Protein AF-A0A2N2G4D7-F1 (afdb_monomer)

Sequence (58 aa):
MVLYQPKNGYCYNSDTHFLYYFICENLKKFKNIQGEFLDIGSGSGILGLLIARDYARL

Secondary structure (DSSP, 8-state):
------TTS----HHHHHHHHHHHHHHHHSTT--S----TT-TT-HHHHHHHHH-TT-

Mean predicte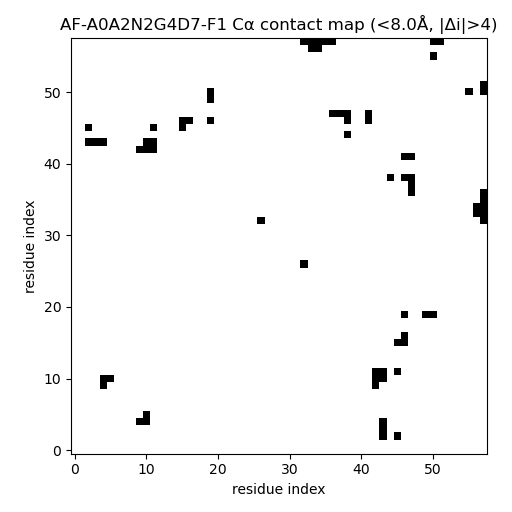d aligned error: 3.67 Å

Solvent-accessible surface area (backbone atoms only — not comparable to full-atom values): 3807 Å² total; per-residue (Å²): 140,86,80,69,66,57,95,90,55,81,60,88,57,68,66,54,52,53,51,49,50,53,51,52,55,49,53,66,71,48,72,86,78,69,58,82,78,82,67,83,86,46,81,58,38,60,61,56,52,52,46,50,70,78,36,80,69,70

Structure (mmCIF, N/CA/C/O backbone):
data_AF-A0A2N2G4D7-F1
#
_entry.id   AF-A0A2N2G4D7-F1
#
loop_
_atom_site.group_PDB
_atom_site.id
_atom_site.type_symbol
_atom_site.label_atom_id
_atom_site.label_alt_id
_atom_site.label_comp_id
_atom_site.label_asym_id
_atom_site.label_entity_id
_atom_site.label_seq_id
_atom_site.pdbx_PDB_ins_code
_atom_site.Cartn_x
_atom_site.Cartn_y
_atom_site.Cartn_z
_atom_site.occupancy
_atom_site.B_iso_or_equiv
_atom_site.auth_seq_id
_atom_site.auth_comp_id
_atom_site.auth_asym_id
_atom_site.auth_atom_id
_atom_site.pdbx_PDB_model_num
ATOM 1 N N . MET A 1 1 ? -4.253 -11.339 -8.953 1.00 69.81 1 MET A N 1
ATOM 2 C CA . MET A 1 1 ? -3.739 -9.974 -9.194 1.00 69.81 1 MET A CA 1
ATOM 3 C C . MET A 1 1 ? -2.379 -10.093 -9.857 1.00 69.81 1 MET A C 1
ATOM 5 O O . MET A 1 1 ? -1.596 -10.923 -9.413 1.00 69.81 1 MET A O 1
ATOM 9 N N . VAL A 1 2 ? -2.119 -9.320 -10.911 1.00 83.31 2 VAL A N 1
ATOM 10 C CA . VAL A 1 2 ? -0.799 -9.230 -11.553 1.00 83.31 2 VAL A CA 1
ATOM 11 C C . VAL A 1 2 ? -0.248 -7.838 -11.251 1.00 83.31 2 VAL A C 1
ATOM 13 O O . VAL A 1 2 ? -0.941 -6.857 -11.498 1.00 83.31 2 VAL A O 1
ATOM 16 N N . LEU A 1 3 ? 0.958 -7.760 -10.684 1.00 87.75 3 LEU A N 1
ATOM 17 C CA . LEU A 1 3 ? 1.646 -6.501 -10.383 1.00 87.75 3 LEU A CA 1
ATOM 18 C C . LEU A 1 3 ? 2.734 -6.267 -11.420 1.00 87.75 3 LEU A C 1
ATOM 20 O O . LEU A 1 3 ? 3.645 -7.084 -11.564 1.00 87.75 3 LEU A O 1
ATOM 24 N N . TYR A 1 4 ? 2.643 -5.149 -12.130 1.00 88.06 4 TYR A N 1
ATOM 25 C CA . TYR A 1 4 ? 3.690 -4.731 -13.046 1.00 88.06 4 TYR A CA 1
ATOM 26 C C . TYR A 1 4 ? 4.776 -3.967 -12.287 1.00 88.06 4 TYR A C 1
ATOM 28 O O . TYR A 1 4 ? 4.481 -3.041 -11.531 1.00 88.06 4 TYR A O 1
ATOM 36 N N . GLN A 1 5 ? 6.034 -4.341 -12.519 1.00 87.69 5 GLN A N 1
ATOM 37 C CA . GLN A 1 5 ? 7.194 -3.620 -12.010 1.00 87.69 5 GLN A CA 1
ATOM 38 C C . GLN A 1 5 ? 8.203 -3.387 -13.139 1.00 87.69 5 GLN A C 1
ATOM 40 O O . GLN A 1 5 ? 8.541 -4.332 -13.861 1.00 87.69 5 GLN A O 1
ATOM 45 N N . PRO A 1 6 ? 8.689 -2.149 -13.321 1.00 87.44 6 PRO A N 1
ATOM 46 C CA . PRO A 1 6 ? 9.712 -1.861 -14.314 1.00 87.44 6 PRO A CA 1
ATOM 47 C C . PRO A 1 6 ? 11.045 -2.496 -13.900 1.00 87.44 6 PRO A C 1
ATOM 49 O O . PRO A 1 6 ? 11.473 -2.355 -12.763 1.00 87.44 6 PRO A O 1
ATOM 52 N N . LYS A 1 7 ? 11.759 -3.135 -14.836 1.00 86.56 7 LYS A N 1
ATOM 53 C CA . LYS A 1 7 ? 13.095 -3.704 -14.554 1.00 86.56 7 LYS A CA 1
ATOM 54 C C . LYS A 1 7 ? 14.129 -2.648 -14.137 1.00 86.56 7 LYS A C 1
ATOM 56 O O . LYS A 1 7 ? 15.005 -2.943 -13.338 1.00 86.56 7 LYS A O 1
ATOM 61 N N . ASN A 1 8 ? 14.012 -1.437 -14.685 1.00 88.38 8 ASN A N 1
ATOM 62 C CA . ASN A 1 8 ? 14.953 -0.329 -14.492 1.00 88.38 8 ASN A CA 1
ATOM 63 C C . ASN A 1 8 ? 14.239 0.900 -13.899 1.00 88.38 8 ASN A C 1
ATOM 65 O O . ASN A 1 8 ? 14.294 1.990 -14.463 1.00 88.38 8 ASN A O 1
ATOM 69 N N . GLY A 1 9 ? 13.512 0.715 -12.798 1.00 83.75 9 GLY A N 1
ATOM 70 C CA . GLY A 1 9 ? 12.811 1.787 -12.090 1.00 83.75 9 GLY A CA 1
ATOM 71 C C . GLY A 1 9 ? 12.551 1.421 -10.632 1.00 83.75 9 GLY A C 1
ATO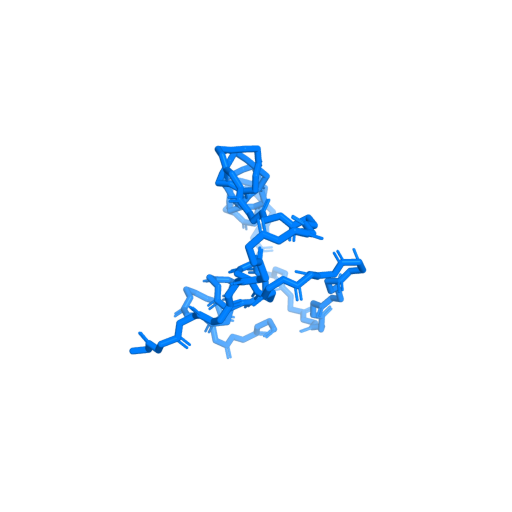M 72 O O . GLY A 1 9 ? 12.919 0.335 -10.184 1.00 83.75 9 GLY A O 1
ATOM 73 N N . TYR A 1 10 ? 11.918 2.328 -9.886 1.00 81.25 10 TYR A N 1
ATOM 74 C CA . TYR A 1 10 ? 11.557 2.054 -8.497 1.00 81.25 10 TYR A CA 1
ATOM 75 C C . TYR A 1 10 ? 10.570 0.878 -8.428 1.00 81.25 10 TYR A C 1
ATOM 77 O O . TYR A 1 10 ? 9.505 0.902 -9.049 1.00 81.25 10 TYR A O 1
ATOM 85 N N . CYS A 1 11 ? 10.958 -0.149 -7.679 1.00 88.38 11 CYS A N 1
ATOM 86 C CA . CYS A 1 11 ? 10.185 -1.354 -7.414 1.00 88.38 11 CYS A CA 1
ATOM 87 C C . CYS A 1 11 ? 9.805 -1.375 -5.936 1.00 88.38 11 CYS A C 1
ATOM 89 O O . CYS A 1 11 ? 10.577 -0.905 -5.096 1.00 88.38 11 CYS A O 1
ATOM 91 N N . TYR A 1 12 ? 8.644 -1.942 -5.610 1.00 89.44 12 TYR A N 1
ATOM 92 C CA . TYR A 1 12 ? 8.310 -2.124 -4.205 1.00 89.44 12 TYR A CA 1
ATOM 93 C C . TYR A 1 12 ? 9.265 -3.134 -3.569 1.00 89.44 12 TYR A C 1
ATOM 95 O O . TYR A 1 12 ? 9.724 -4.084 -4.208 1.00 89.44 12 TYR A O 1
ATOM 103 N N . ASN A 1 13 ? 9.547 -2.939 -2.289 1.00 91.25 13 ASN A N 1
ATOM 104 C CA . ASN A 1 13 ? 10.459 -3.779 -1.528 1.00 91.25 13 ASN A CA 1
ATOM 105 C C . ASN A 1 13 ? 9.868 -4.069 -0.134 1.00 91.25 13 ASN A C 1
ATOM 107 O O . ASN A 1 13 ? 8.658 -3.940 0.100 1.00 91.25 13 ASN A O 1
ATOM 111 N N . SER A 1 14 ? 10.713 -4.507 0.796 1.00 95.25 14 SER A N 1
ATOM 112 C CA . SER A 1 14 ? 10.329 -4.733 2.191 1.00 95.25 14 SER A CA 1
ATOM 113 C C . SER A 1 14 ? 9.805 -3.477 2.886 1.00 95.25 14 SER A C 1
ATOM 115 O O . SER A 1 14 ? 8.919 -3.585 3.728 1.00 95.25 14 SER A O 1
ATOM 117 N N . ASP A 1 15 ? 10.285 -2.291 2.522 1.00 94.75 15 ASP A N 1
ATOM 118 C CA . ASP A 1 15 ? 9.929 -1.035 3.187 1.00 94.75 15 ASP A CA 1
ATOM 119 C C . ASP A 1 15 ? 8.443 -0.732 3.000 1.00 94.75 15 ASP A C 1
ATOM 121 O O . ASP A 1 15 ? 7.762 -0.336 3.945 1.00 94.75 15 ASP A O 1
ATOM 125 N N . THR A 1 16 ? 7.896 -1.024 1.814 1.00 94.50 16 THR A N 1
ATOM 126 C CA . THR A 1 16 ? 6.456 -0.896 1.561 1.00 94.50 16 THR A CA 1
ATOM 127 C C . THR A 1 16 ? 5.632 -1.852 2.426 1.00 94.50 16 THR A C 1
ATOM 129 O O . THR A 1 16 ? 4.551 -1.489 2.882 1.00 94.50 16 THR A O 1
ATOM 132 N N . HIS A 1 17 ? 6.148 -3.053 2.710 1.00 94.69 17 HIS A N 1
ATOM 133 C CA . HIS A 1 17 ? 5.483 -4.008 3.602 1.00 94.69 17 HIS A CA 1
ATOM 134 C C . HIS A 1 17 ? 5.538 -3.551 5.062 1.00 94.69 17 HIS A C 1
ATOM 136 O O . HIS A 1 17 ? 4.545 -3.676 5.780 1.00 94.69 17 HIS A O 1
ATOM 142 N N . PHE A 1 18 ? 6.663 -2.984 5.502 1.00 97.88 18 PHE A N 1
ATOM 143 C CA . PHE A 1 18 ? 6.770 -2.406 6.840 1.00 97.88 18 PHE A CA 1
ATOM 144 C C . PHE A 1 18 ? 5.859 -1.187 7.010 1.00 97.88 18 PHE A C 1
ATOM 146 O O . PHE A 1 18 ? 5.194 -1.069 8.039 1.00 97.88 18 PHE A O 1
ATOM 153 N N . LEU A 1 19 ? 5.755 -0.326 5.993 1.00 96.88 19 LEU A N 1
ATOM 154 C CA . LEU A 1 19 ? 4.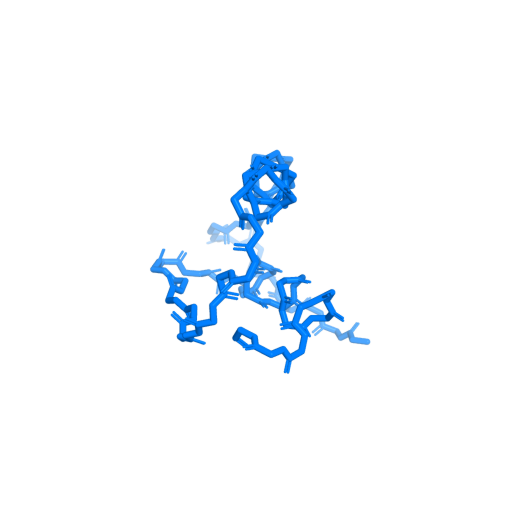820 0.798 5.992 1.00 96.88 19 LEU A CA 1
ATOM 155 C C . LEU A 1 19 ? 3.363 0.320 6.037 1.00 96.88 19 LEU A C 1
ATOM 157 O O . LEU A 1 19 ? 2.581 0.819 6.845 1.00 96.88 19 LEU A O 1
ATOM 161 N N . TYR A 1 20 ? 3.013 -0.681 5.225 1.00 96.50 20 TYR A N 1
ATOM 162 C CA . TYR A 1 20 ? 1.694 -1.312 5.256 1.00 96.50 20 TYR A CA 1
ATOM 163 C C . TYR A 1 20 ? 1.348 -1.827 6.660 1.00 96.50 20 TYR A C 1
ATOM 165 O O . TYR A 1 20 ? 0.292 -1.498 7.204 1.00 96.50 20 TYR A O 1
ATOM 173 N N .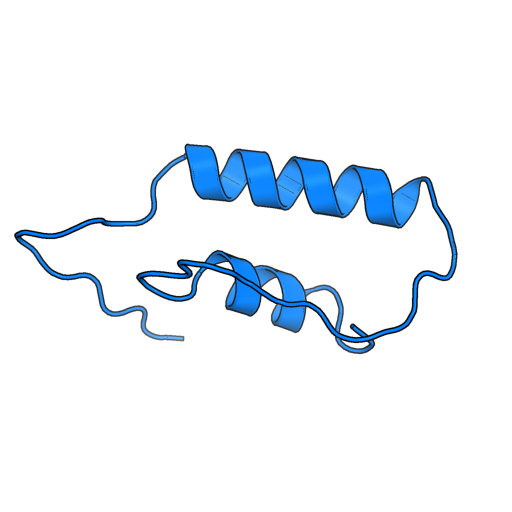 TYR A 1 21 ? 2.264 -2.578 7.277 1.00 97.81 21 TYR A N 1
ATOM 174 C CA . TYR A 1 21 ? 2.094 -3.084 8.638 1.00 97.81 21 TYR A CA 1
ATOM 175 C C . TYR A 1 21 ? 1.899 -1.946 9.648 1.00 97.81 21 TYR A C 1
ATOM 177 O O . TYR A 1 21 ? 0.956 -1.976 10.439 1.00 97.81 21 TYR A O 1
ATOM 185 N N . PHE A 1 22 ? 2.739 -0.909 9.586 1.00 97.25 22 PHE A N 1
ATOM 186 C CA . PHE A 1 22 ? 2.625 0.263 10.451 1.00 97.25 22 PHE A CA 1
ATOM 187 C C . PHE A 1 22 ? 1.252 0.938 10.333 1.00 97.25 22 PHE A C 1
ATOM 189 O O . PHE A 1 22 ? 0.635 1.258 11.352 1.00 97.25 22 PHE A O 1
ATOM 196 N N . ILE A 1 23 ? 0.741 1.125 9.113 1.00 95.12 23 ILE A N 1
ATOM 197 C CA . ILE A 1 23 ? -0.592 1.698 8.883 1.00 95.12 23 ILE A CA 1
ATOM 198 C C . ILE A 1 23 ? -1.665 0.811 9.524 1.00 95.12 23 ILE A C 1
ATOM 200 O O . ILE A 1 23 ? -2.484 1.311 10.295 1.00 95.12 23 ILE A O 1
ATOM 204 N N . CYS A 1 24 ? -1.623 -0.502 9.283 1.00 94.06 24 CYS A N 1
ATOM 205 C CA . CYS A 1 24 ? -2.598 -1.448 9.829 1.00 94.06 24 CYS A CA 1
ATOM 206 C C . CYS A 1 24 ? -2.655 -1.422 11.361 1.00 94.06 24 CYS A C 1
ATOM 208 O O . CYS A 1 24 ? -3.742 -1.412 11.943 1.00 94.06 24 CYS A O 1
ATOM 210 N N . GLU A 1 25 ? -1.498 -1.384 12.026 1.00 95.75 25 GLU A N 1
ATOM 211 C CA . GLU A 1 25 ? -1.427 -1.310 13.489 1.00 95.75 25 GLU A CA 1
ATOM 212 C C . GLU A 1 25 ? -2.025 -0.004 14.026 1.00 95.75 25 GLU A C 1
ATOM 214 O O . GLU A 1 25 ? -2.744 -0.009 15.030 1.00 95.75 25 GLU A O 1
ATOM 219 N N . ASN A 1 26 ? -1.815 1.113 13.326 1.00 93.38 26 ASN A N 1
ATOM 220 C CA . ASN A 1 26 ? -2.440 2.382 13.693 1.00 93.38 26 ASN A CA 1
ATOM 221 C C . ASN A 1 26 ? -3.959 2.356 13.468 1.00 93.38 26 ASN A C 1
ATOM 223 O O . ASN A 1 26 ? -4.699 2.773 14.358 1.00 93.38 26 ASN A O 1
ATOM 227 N N . LEU A 1 27 ? -4.446 1.801 12.356 1.00 91.25 27 LEU A N 1
ATOM 228 C CA . LEU A 1 27 ? -5.886 1.653 12.098 1.00 91.25 27 LEU A CA 1
ATOM 229 C C . LEU A 1 27 ? -6.582 0.763 13.144 1.00 91.25 27 LEU A C 1
ATOM 231 O O . LEU A 1 27 ? -7.727 1.017 13.512 1.00 91.25 27 LEU A O 1
ATOM 235 N N . LYS A 1 28 ? -5.899 -0.263 13.671 1.00 90.19 28 LYS A N 1
ATOM 236 C CA . LYS A 1 28 ? -6.419 -1.083 14.785 1.00 90.19 28 LYS A CA 1
ATOM 237 C C . LYS A 1 28 ? -6.488 -0.296 16.093 1.00 90.19 28 LYS A C 1
ATOM 239 O O . LYS A 1 28 ? -7.448 -0.443 16.853 1.00 90.19 28 LYS A O 1
ATOM 244 N N . LYS A 1 29 ? -5.462 0.517 16.371 1.00 92.25 29 LYS A N 1
ATOM 245 C CA . LYS A 1 29 ? -5.370 1.339 17.586 1.00 92.25 29 LYS A CA 1
ATOM 246 C C . LYS A 1 29 ? -6.432 2.441 17.599 1.00 92.25 29 LYS A C 1
ATOM 248 O O . LYS A 1 29 ? -7.106 2.633 18.611 1.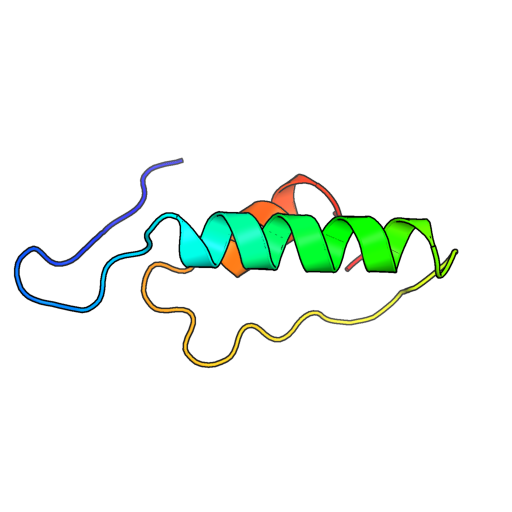00 92.25 29 LYS A O 1
ATOM 253 N N . PHE A 1 30 ? -6.592 3.143 16.482 1.00 87.69 30 PHE A N 1
ATOM 254 C CA . PHE A 1 30 ? -7.557 4.222 16.303 1.00 87.69 30 PHE A CA 1
ATOM 255 C C . PHE A 1 30 ? -8.828 3.663 15.649 1.00 87.69 30 PHE A C 1
ATOM 257 O O . PHE A 1 30 ? -8.970 3.634 14.432 1.00 87.69 30 PHE A O 1
ATOM 264 N N . LYS A 1 31 ? -9.751 3.155 16.474 1.00 78.00 31 LYS A N 1
ATOM 265 C CA . LYS A 1 31 ? -10.997 2.522 16.009 1.00 78.00 31 LYS A CA 1
ATOM 266 C C . LYS A 1 31 ? -11.851 3.489 15.170 1.00 78.00 31 LYS A C 1
ATOM 268 O O . LYS A 1 31 ? -11.931 4.671 15.486 1.00 78.00 31 LYS A O 1
ATOM 273 N N . ASN A 1 32 ? -12.571 2.944 14.183 1.00 77.88 32 ASN A N 1
ATOM 274 C CA . ASN A 1 32 ? -13.567 3.638 13.348 1.00 77.88 32 ASN A CA 1
ATOM 275 C C . ASN A 1 32 ? -13.031 4.742 12.416 1.00 77.88 32 ASN A C 1
ATOM 277 O O . ASN A 1 32 ? -13.789 5.642 12.061 1.00 77.88 32 ASN A O 1
ATOM 281 N N . ILE A 1 33 ? -11.771 4.676 11.979 1.00 83.06 33 ILE A N 1
ATOM 282 C CA . ILE A 1 33 ? -11.310 5.539 10.882 1.00 83.06 33 ILE A CA 1
ATOM 283 C C . ILE A 1 33 ? -12.087 5.168 9.610 1.00 83.06 33 ILE A C 1
ATOM 285 O O . ILE A 1 33 ? -12.096 4.011 9.191 1.00 83.06 33 ILE A O 1
ATOM 289 N N . GLN A 1 34 ? -12.763 6.159 9.034 1.00 82.06 34 GLN A N 1
ATOM 290 C CA . GLN A 1 34 ? -13.488 6.091 7.767 1.00 82.06 34 GLN A CA 1
ATOM 291 C C . GLN A 1 34 ? -13.081 7.306 6.937 1.00 82.06 34 GLN A C 1
ATOM 293 O O . GLN A 1 34 ? -12.889 8.390 7.493 1.00 82.06 34 GLN A O 1
ATOM 298 N N . GLY A 1 35 ? -12.934 7.133 5.629 1.00 87.62 35 GLY A N 1
ATOM 299 C CA . GLY A 1 35 ? -12.488 8.196 4.738 1.00 87.62 35 GLY A CA 1
ATOM 300 C C . GLY A 1 35 ? -11.919 7.631 3.448 1.00 87.62 35 GLY A C 1
ATOM 301 O O . GLY A 1 35 ? -12.221 6.497 3.102 1.00 87.62 35 GLY A O 1
ATOM 302 N N . GLU A 1 36 ? -11.100 8.436 2.778 1.00 90.00 36 GLU A N 1
ATOM 303 C CA . GLU A 1 36 ? -10.399 8.064 1.549 1.00 90.00 36 GLU A CA 1
ATOM 304 C C . GLU A 1 36 ? -8.894 7.932 1.825 1.00 90.00 36 GLU A C 1
ATOM 306 O O . GLU A 1 36 ? -8.295 8.785 2.493 1.00 90.00 36 GLU A O 1
ATOM 311 N N . PHE A 1 37 ? -8.267 6.876 1.302 1.00 91.38 37 PHE A N 1
ATOM 312 C CA . PHE A 1 37 ? -6.817 6.678 1.380 1.00 91.38 37 PHE A CA 1
ATOM 313 C C . PHE A 1 37 ? -6.082 7.226 0.142 1.00 91.38 37 PHE A C 1
ATOM 315 O O . PHE A 1 37 ? -6.350 6.817 -0.987 1.00 91.38 37 PHE A O 1
ATOM 322 N N . LEU A 1 38 ? -5.093 8.104 0.353 1.00 94.31 38 LEU A N 1
ATOM 323 C CA . LEU A 1 38 ? -4.247 8.658 -0.710 1.00 94.31 38 LEU A CA 1
ATOM 324 C C . LEU A 1 38 ? -2.820 8.090 -0.647 1.00 94.31 38 LEU A C 1
ATOM 326 O O . LEU A 1 38 ? -2.045 8.434 0.244 1.00 94.31 38 LEU A O 1
ATOM 330 N N . ASP A 1 39 ? -2.459 7.265 -1.633 1.00 93.88 39 ASP A N 1
ATOM 331 C CA . ASP A 1 39 ? -1.110 6.706 -1.809 1.00 93.88 39 ASP A CA 1
ATOM 332 C C . ASP A 1 39 ? -0.258 7.610 -2.724 1.00 93.88 39 ASP A C 1
ATOM 334 O O . ASP A 1 39 ? -0.339 7.543 -3.955 1.00 93.88 39 ASP A O 1
ATOM 338 N N . ILE A 1 40 ? 0.530 8.510 -2.129 1.00 93.94 40 ILE A N 1
ATOM 339 C CA . ILE A 1 40 ? 1.371 9.461 -2.872 1.00 93.94 40 ILE A CA 1
ATOM 340 C C . ILE A 1 40 ? 2.673 8.784 -3.303 1.00 93.94 40 ILE A C 1
ATOM 342 O O . ILE A 1 40 ? 3.430 8.288 -2.476 1.00 93.94 40 ILE A O 1
ATOM 346 N N . GLY A 1 41 ? 2.981 8.843 -4.603 1.00 90.94 41 GLY A N 1
ATOM 347 C CA . GLY A 1 41 ? 4.192 8.216 -5.142 1.00 90.94 41 GLY A CA 1
ATOM 348 C C . GLY A 1 41 ? 4.094 6.690 -5.181 1.00 90.94 41 GLY A C 1
ATOM 349 O O . GLY A 1 41 ? 5.087 5.998 -4.985 1.00 90.94 41 GLY A O 1
ATOM 350 N N . SER A 1 42 ? 2.896 6.173 -5.457 1.00 89.94 42 SER A N 1
ATOM 351 C CA . SER A 1 42 ? 2.529 4.759 -5.318 1.00 89.94 42 SER A CA 1
ATOM 352 C C . SER A 1 42 ? 3.346 3.772 -6.165 1.00 89.94 42 SER A C 1
ATOM 354 O O . SER A 1 42 ? 3.359 2.573 -5.882 1.00 89.94 42 SER A O 1
ATOM 356 N N . GLY A 1 43 ? 4.054 4.235 -7.200 1.00 90.50 43 GLY A N 1
ATOM 357 C CA . GLY A 1 43 ? 4.917 3.399 -8.036 1.00 90.50 43 GLY A CA 1
ATOM 358 C C . GLY A 1 43 ? 4.146 2.246 -8.686 1.00 90.50 43 GLY A C 1
ATOM 359 O O . GLY A 1 43 ? 3.363 2.456 -9.605 1.00 90.50 43 GLY A O 1
ATOM 360 N N . SER A 1 44 ? 4.365 1.021 -8.199 1.00 91.06 44 SER A N 1
ATOM 361 C CA . SER A 1 44 ? 3.632 -0.183 -8.638 1.00 91.06 44 SER A CA 1
ATOM 362 C C . SER A 1 44 ? 2.207 -0.303 -8.070 1.00 91.06 44 SER A C 1
ATOM 364 O O . SER A 1 44 ? 1.470 -1.211 -8.452 1.00 91.06 44 SER A O 1
ATOM 366 N N . GLY A 1 45 ? 1.823 0.573 -7.138 1.00 92.12 45 GLY A N 1
ATOM 367 C CA . GLY A 1 45 ? 0.504 0.604 -6.504 1.00 92.12 45 GLY A CA 1
ATOM 368 C C . GLY A 1 45 ? 0.294 -0.425 -5.391 1.00 92.12 45 GLY A C 1
ATOM 369 O O . GLY A 1 45 ? -0.823 -0.552 -4.895 1.00 92.12 45 GLY A O 1
ATOM 370 N N . ILE A 1 46 ? 1.326 -1.178 -4.988 1.00 94.50 46 ILE A N 1
ATOM 371 C CA . ILE A 1 46 ? 1.169 -2.278 -4.023 1.00 94.50 46 ILE A CA 1
ATOM 372 C C . ILE A 1 46 ? 0.570 -1.824 -2.682 1.00 94.50 46 ILE A C 1
ATOM 374 O O . ILE A 1 46 ? -0.237 -2.557 -2.119 1.00 94.50 46 ILE A O 1
ATOM 378 N N . LEU A 1 47 ? 0.926 -0.637 -2.174 1.00 95.31 47 LEU A N 1
ATOM 379 C CA . LEU A 1 47 ? 0.457 -0.172 -0.869 1.00 95.31 47 LEU A CA 1
ATOM 380 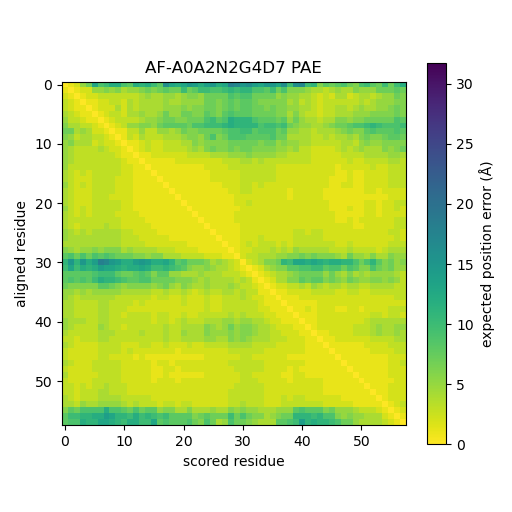C C . LEU A 1 47 ? -1.052 0.075 -0.903 1.00 95.31 47 LEU A C 1
ATOM 382 O O . LEU A 1 47 ? -1.780 -0.530 -0.115 1.00 95.31 47 LEU A O 1
ATOM 386 N N . GLY A 1 48 ? -1.524 0.881 -1.858 1.00 94.38 48 GLY A N 1
ATOM 387 C CA . GLY A 1 48 ? -2.956 1.083 -2.082 1.00 94.38 48 GLY A CA 1
ATOM 388 C C . GLY A 1 48 ? -3.719 -0.224 -2.333 1.00 94.38 48 GLY A C 1
ATOM 389 O O . GLY A 1 4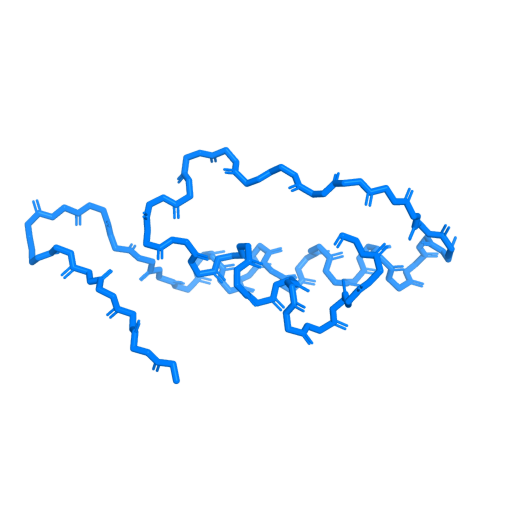8 ? -4.793 -0.419 -1.771 1.00 94.38 48 GLY A O 1
ATOM 390 N N . LEU A 1 49 ? -3.153 -1.164 -3.100 1.00 94.56 49 LEU A N 1
ATOM 391 C CA . LEU A 1 49 ? -3.785 -2.466 -3.365 1.00 94.56 49 LEU A CA 1
ATOM 392 C C . LEU A 1 49 ? -3.919 -3.334 -2.105 1.00 94.56 49 LEU A C 1
ATOM 394 O O . LEU A 1 49 ? -4.941 -3.998 -1.929 1.00 94.56 49 LEU A O 1
ATOM 398 N N . LEU A 1 50 ? -2.911 -3.341 -1.229 1.00 95.38 50 LEU A N 1
ATOM 399 C CA . LEU A 1 50 ? -2.975 -4.058 0.048 1.00 95.38 50 LEU A CA 1
ATOM 400 C C . LEU A 1 50 ? -4.014 -3.434 0.985 1.00 95.38 50 LEU A C 1
ATOM 402 O O . LEU A 1 50 ? -4.807 -4.164 1.579 1.00 95.38 50 LEU A O 1
ATOM 406 N N . ILE A 1 51 ? -4.053 -2.100 1.073 1.00 94.69 51 ILE A N 1
ATOM 407 C CA . ILE A 1 51 ? -5.049 -1.380 1.878 1.00 94.69 51 ILE A CA 1
ATOM 408 C C . ILE A 1 51 ? -6.464 -1.653 1.357 1.00 94.69 51 ILE A C 1
ATOM 410 O O . ILE A 1 51 ? -7.314 -2.067 2.137 1.00 94.69 51 ILE A O 1
ATOM 414 N N . ALA A 1 52 ? -6.706 -1.533 0.0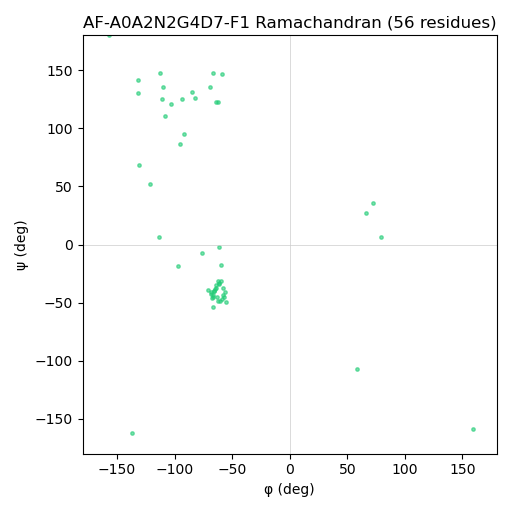49 1.00 92.81 52 ALA A N 1
ATOM 415 C CA . ALA A 1 52 ? -8.018 -1.794 -0.547 1.00 92.81 52 ALA A CA 1
ATOM 416 C C . ALA A 1 52 ? -8.487 -3.251 -0.358 1.00 92.81 52 ALA A C 1
ATOM 418 O O . ALA A 1 52 ? -9.685 -3.506 -0.231 1.00 92.81 52 ALA A O 1
ATOM 419 N N . ARG A 1 53 ? -7.552 -4.215 -0.319 1.00 93.19 53 ARG A N 1
ATOM 420 C CA . ARG A 1 53 ? -7.858 -5.630 -0.053 1.00 93.19 53 ARG A CA 1
ATOM 421 C C . ARG A 1 53 ? -8.354 -5.847 1.378 1.00 93.19 53 ARG A C 1
ATOM 423 O O . ARG A 1 53 ? -9.325 -6.577 1.569 1.00 93.19 53 ARG A O 1
ATOM 430 N N . ASP A 1 54 ? -7.686 -5.244 2.359 1.00 92.94 54 ASP A N 1
ATOM 431 C CA . ASP A 1 54 ? -7.916 -5.545 3.779 1.00 92.94 54 ASP A CA 1
ATOM 432 C C . ASP A 1 54 ? -8.877 -4.547 4.457 1.00 92.94 54 ASP A C 1
ATOM 434 O O . ASP A 1 54 ? -9.485 -4.869 5.480 1.00 92.94 54 ASP A O 1
ATOM 438 N N . TYR A 1 55 ? -9.083 -3.365 3.866 1.00 91.06 55 TYR A N 1
ATOM 439 C CA . TYR A 1 55 ? -9.898 -2.276 4.404 1.00 91.06 55 TYR A CA 1
ATOM 440 C C . TYR A 1 55 ? -10.882 -1.725 3.362 1.00 91.06 55 TYR A C 1
ATOM 442 O O . TYR A 1 55 ? -10.804 -0.574 2.961 1.00 91.06 55 TYR A O 1
ATOM 450 N N . ALA A 1 56 ? -11.882 -2.520 2.978 1.00 83.31 56 ALA A N 1
ATOM 451 C CA . ALA A 1 56 ? -12.867 -2.172 1.939 1.00 83.31 56 ALA A CA 1
ATOM 452 C C . ALA A 1 56 ? -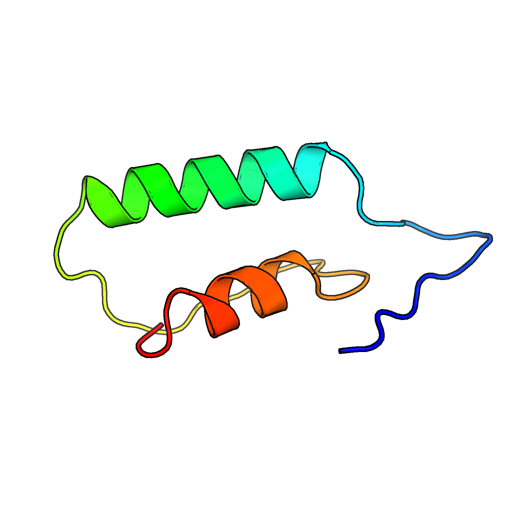13.752 -0.925 2.209 1.00 83.31 56 ALA A C 1
ATOM 454 O O . ALA A 1 56 ? -14.628 -0.614 1.406 1.00 83.31 56 ALA A O 1
ATOM 455 N N . ARG A 1 57 ? -13.603 -0.266 3.366 1.00 76.56 57 ARG A N 1
ATOM 456 C CA . ARG A 1 57 ? -14.352 0.942 3.770 1.00 76.56 57 ARG A CA 1
ATOM 457 C C . ARG A 1 57 ? -13.463 2.196 3.875 1.00 76.56 57 ARG A C 1
ATOM 459 O O . ARG A 1 57 ? -13.942 3.209 4.382 1.00 76.56 57 ARG A O 1
ATOM 466 N N . LEU A 1 58 ? -12.194 2.081 3.479 1.00 76.25 58 LEU A N 1
ATOM 467 C CA . LEU A 1 58 ? -11.212 3.162 3.335 1.00 76.25 58 LEU A CA 1
ATOM 468 C C . LEU A 1 58 ? -10.924 3.438 1.853 1.00 76.25 58 LEU A C 1
ATOM 470 O O . LEU A 1 58 ? -11.208 2.531 1.038 1.00 76.25 58 LEU A O 1
#

pLDDT: mean 90.0, std 6.03, range [69.81, 97.88]

Foldseek 3Di:
DDFDADPPDDDDDVVLVVVLVVVVVVPVVDDDDADDDDDPPCHRVVNVVSCCVVPVRD

Radius of gyration: 12.41 Å; Cα contacts (8 Å, |Δi|>4): 37; chains: 1; bounding box: 29×19×32 Å